Protein AF-A0A7V1PVA1-F1 (afdb_monomer)

Secondary structure (DSSP, 8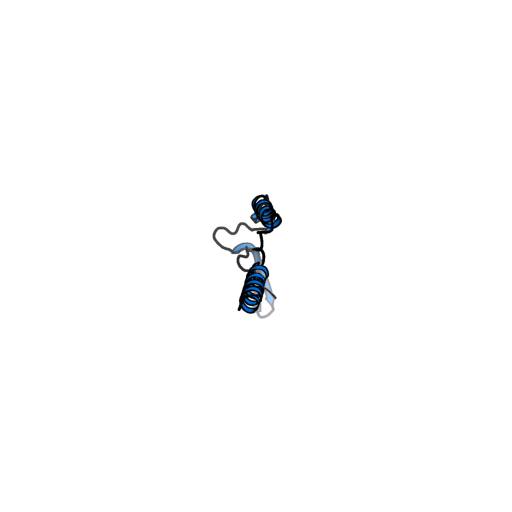-state):
-HHHHHHHHHHHHHHHHTT------PPPTTHHHHHHHHHT----HHHHTT----TTSSEEEEEEEEEEEEEE-SS-EEEEEEEEEEEEE--SS----

Solvent-accessible surface area (backbone atoms only — not comparable to full-atom values): 6364 Å² total; per-residue (Å²): 121,67,69,64,55,52,51,53,51,52,54,54,55,54,56,64,64,75,59,72,64,79,74,74,81,66,79,55,74,65,58,68,48,48,57,56,52,61,74,65,62,86,76,61,66,52,71,76,67,61,60,54,95,31,82,98,43,60,55,33,79,44,83,73,48,74,49,76,51,73,51,76,54,100,88,52,70,50,75,49,78,49,72,45,65,50,77,42,63,50,78,93,74,80,90,84,132

Nearest PDB structures (foldseek):
  6zj3-assembly1_SF  TM=5.140E-01  e=2.495E+00  Euglena gracilis
  5zeb-assembly1_e  TM=3.677E-01  e=7.204E+00  Mycolicibacterium smegmatis MC2 155

pLDDT: mean 80.61, std 13.88, range [50.69, 95.94]

Foldseek 3Di:
DVVVVVVVVVVVVVVVVVPPPDDPPDPDVVVVVVVVVVVPDDDDPCVVQVADPQDPDQKHKDWPDKDWDWDDDPPDIDIDIDTDIDMGGDDPDDDDD

Radius of gyration: 37.92 Å; Cα contacts (8 Å, |Δi|>4): 66; chains: 1; bounding box: 90×36×94 Å

Sequence (97 aa):
MFSLRILLAGLMAAIIVSCQQDSPLQPDKTAENIDAYVENLQYNSEQLLNVQPTGESSQERSVQAADTTTESGNTQSVTCIRTTYDLKQNFDDIAIL

Mean predicted aligned error: 15.69 Å

Organism: Caldithrix abyssi (NCBI:txid187145)

Structure (mmCIF, N/CA/C/O backbone):
data_AF-A0A7V1PVA1-F1
#
_entry.id   AF-A0A7V1PVA1-F1
#
loop_
_atom_site.group_PDB
_atom_site.id
_atom_site.type_symbol
_atom_site.label_atom_id
_atom_site.label_alt_id
_atom_site.label_comp_id
_atom_site.label_asym_id
_atom_site.label_entity_id
_atom_site.label_seq_id
_atom_site.pdbx_PDB_ins_code
_atom_site.Cartn_x
_atom_site.Cartn_y
_atom_site.Cartn_z
_atom_site.occupancy
_atom_site.B_iso_or_equiv
_atom_site.auth_seq_id
_atom_site.auth_comp_id
_atom_site.auth_asym_id
_atom_site.auth_atom_id
_atom_site.pdbx_PDB_model_num
ATOM 1 N N . MET A 1 1 ? -62.616 -27.325 54.926 1.00 57.50 1 MET A N 1
ATOM 2 C CA . MET A 1 1 ? -62.726 -26.311 53.847 1.00 57.50 1 MET A CA 1
ATOM 3 C C . MET A 1 1 ? -61.671 -25.198 53.934 1.00 57.50 1 MET A C 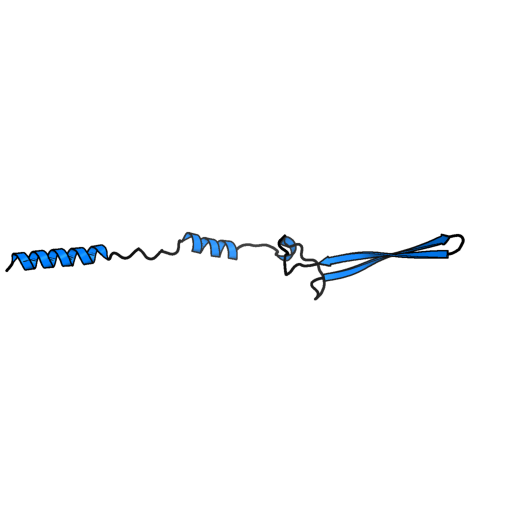1
ATOM 5 O O . MET A 1 1 ? -61.225 -24.747 52.889 1.00 57.50 1 MET A O 1
ATOM 9 N N . PHE A 1 2 ? -61.221 -24.787 55.131 1.00 56.03 2 PHE A N 1
ATOM 10 C CA . PHE A 1 2 ? -60.177 -23.755 55.300 1.00 56.03 2 PHE A CA 1
ATOM 11 C C . PHE A 1 2 ? -58.753 -24.217 54.935 1.00 56.03 2 PHE A C 1
ATOM 13 O O . PHE A 1 2 ? -58.016 -23.470 54.303 1.00 56.03 2 PHE A O 1
ATOM 20 N N . SER A 1 3 ? -58.385 -25.463 55.249 1.00 60.06 3 SER A N 1
AT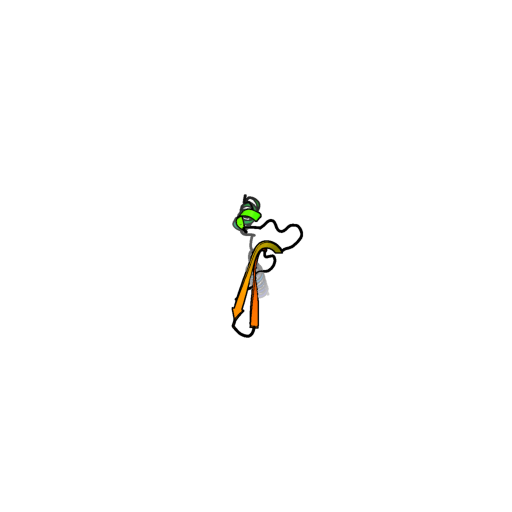OM 21 C CA . SER A 1 3 ? -57.023 -25.980 55.019 1.00 60.06 3 SER A CA 1
ATOM 22 C C . SER A 1 3 ? -56.651 -26.107 53.527 1.00 60.06 3 SER A C 1
ATOM 24 O O . SER A 1 3 ? -55.548 -25.736 53.138 1.00 60.06 3 SER A O 1
ATOM 26 N N . LEU A 1 4 ? -57.602 -26.492 52.662 1.00 66.44 4 LEU A N 1
ATOM 27 C CA . LEU A 1 4 ? -57.393 -26.555 51.205 1.00 66.44 4 LEU A CA 1
ATOM 28 C C . LEU A 1 4 ? -57.155 -25.164 50.590 1.00 66.44 4 LEU A C 1
ATOM 30 O O . LEU A 1 4 ? -56.364 -25.030 49.665 1.00 66.44 4 LEU A O 1
ATOM 34 N N . ARG A 1 5 ? -57.807 -24.121 51.126 1.00 65.75 5 ARG A N 1
ATOM 35 C CA . ARG A 1 5 ? -57.652 -22.734 50.653 1.00 65.75 5 ARG A CA 1
ATOM 36 C C . ARG A 1 5 ? -56.302 -22.132 51.046 1.00 65.75 5 ARG A C 1
ATOM 38 O O . ARG A 1 5 ? -55.740 -21.371 50.270 1.00 65.75 5 ARG A O 1
ATOM 45 N N . ILE A 1 6 ? -55.771 -22.510 52.210 1.00 73.69 6 ILE A N 1
ATOM 46 C CA . ILE A 1 6 ? -54.438 -22.091 52.671 1.00 73.69 6 ILE A CA 1
ATOM 47 C C . ILE A 1 6 ? -53.346 -22.763 51.825 1.00 73.69 6 ILE A C 1
ATOM 49 O O . ILE A 1 6 ? -52.383 -22.110 51.432 1.00 73.69 6 ILE A O 1
ATOM 53 N N . LEU A 1 7 ? -53.531 -24.039 51.475 1.00 67.88 7 LEU A N 1
ATOM 54 C CA . LEU A 1 7 ? -52.589 -24.789 50.641 1.00 67.88 7 LEU A CA 1
ATOM 55 C C . LEU A 1 7 ? -52.577 -24.277 49.189 1.00 67.88 7 LEU A C 1
ATOM 57 O O . LEU A 1 7 ? -51.509 -24.126 48.600 1.00 67.88 7 LEU A O 1
ATOM 61 N N . LEU A 1 8 ? -53.747 -23.910 48.648 1.00 68.81 8 LEU A N 1
ATOM 62 C CA . LEU A 1 8 ? -53.857 -23.277 47.329 1.00 68.81 8 LEU A CA 1
ATOM 63 C C . LEU A 1 8 ? -53.196 -21.889 47.293 1.00 68.81 8 LEU A C 1
ATOM 65 O O . LEU A 1 8 ? -52.530 -21.555 46.319 1.00 68.81 8 LEU A O 1
ATOM 69 N N . ALA A 1 9 ? -53.356 -21.095 48.357 1.00 73.44 9 ALA A N 1
ATOM 70 C CA . ALA A 1 9 ? -52.750 -19.768 48.464 1.00 73.44 9 ALA A CA 1
ATOM 71 C C . ALA A 1 9 ? -51.217 -19.836 48.598 1.00 73.44 9 ALA A C 1
ATOM 73 O O . ALA A 1 9 ? -50.515 -19.038 47.981 1.00 73.44 9 ALA A O 1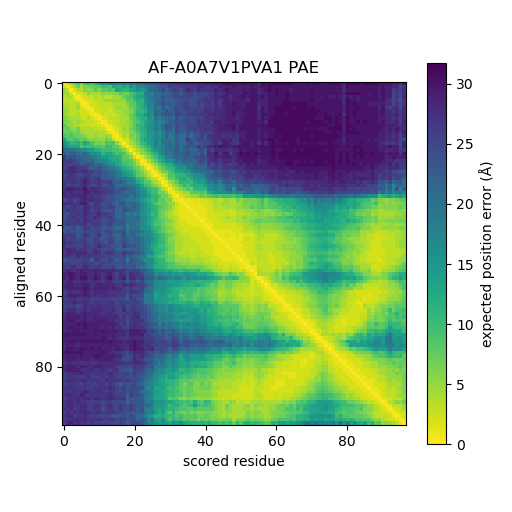
ATOM 74 N N . GLY A 1 10 ? -50.694 -20.820 49.340 1.00 74.81 10 GLY A N 1
ATOM 75 C CA . GLY A 1 10 ? -49.252 -21.064 49.452 1.00 74.81 10 GLY A CA 1
ATOM 76 C C . GLY A 1 10 ? -48.617 -21.528 48.137 1.00 74.81 10 GLY A C 1
ATOM 77 O O . GLY A 1 10 ? -47.547 -21.049 47.770 1.00 74.81 10 GLY A O 1
ATOM 78 N N . LEU A 1 11 ? -49.305 -22.399 47.387 1.00 70.62 11 LEU A N 1
ATOM 79 C CA . LEU A 1 11 ? -48.853 -22.844 46.066 1.00 70.62 11 LEU A CA 1
ATOM 80 C C . LEU A 1 11 ? -48.833 -21.686 45.059 1.00 70.62 11 LEU A C 1
ATOM 82 O O . LEU A 1 11 ? -47.884 -21.552 44.294 1.00 70.62 11 LEU A O 1
ATOM 86 N N . MET A 1 12 ? -49.849 -20.818 45.086 1.00 66.25 12 MET A N 1
ATOM 87 C CA . MET A 1 12 ? -49.915 -19.666 44.186 1.00 66.25 12 MET A CA 1
ATOM 88 C C . MET A 1 12 ? -48.808 -18.647 44.481 1.00 66.25 12 MET A C 1
ATOM 90 O O . MET A 1 12 ? -48.214 -18.127 43.545 1.00 66.25 12 MET A O 1
ATOM 94 N N . ALA A 1 13 ? -48.470 -18.427 45.758 1.00 67.31 13 ALA A N 1
ATOM 95 C CA . ALA A 1 13 ? -47.373 -17.549 46.170 1.00 67.31 13 ALA A CA 1
ATOM 96 C C . ALA A 1 13 ? -45.986 -18.062 45.728 1.00 67.31 13 ALA A C 1
ATOM 98 O O . ALA A 1 13 ? -45.119 -17.263 45.376 1.00 67.31 13 ALA A O 1
ATOM 99 N N . ALA A 1 14 ? -45.780 -19.384 45.690 1.00 63.38 14 ALA A N 1
ATOM 100 C CA . ALA A 1 14 ? -44.520 -19.986 45.247 1.00 63.38 14 ALA A CA 1
ATOM 101 C C . ALA A 1 14 ? -44.255 -19.790 43.740 1.00 63.38 14 ALA A C 1
ATOM 103 O O . ALA A 1 14 ? -43.106 -19.643 43.327 1.00 63.38 14 ALA A O 1
ATOM 104 N N . ILE A 1 15 ? -45.310 -19.727 42.920 1.00 65.38 15 ILE A N 1
ATOM 105 C CA . ILE A 1 15 ? -45.193 -19.553 41.462 1.00 65.38 15 ILE A CA 1
ATOM 106 C C . ILE A 1 15 ? -44.768 -18.115 41.104 1.00 65.38 15 ILE A C 1
ATOM 108 O O . ILE A 1 15 ? -44.026 -17.915 40.147 1.00 65.38 15 ILE A O 1
ATOM 112 N N . ILE A 1 16 ? -45.161 -17.113 41.902 1.00 64.69 16 ILE A N 1
ATOM 113 C CA . ILE A 1 16 ? -44.832 -15.692 41.657 1.00 64.69 16 ILE A CA 1
ATOM 114 C C . ILE A 1 16 ? -43.361 -15.371 41.970 1.00 64.69 16 ILE A C 1
ATOM 116 O O . ILE A 1 16 ? -42.773 -14.500 41.337 1.00 64.69 16 ILE A O 1
ATOM 120 N N . VAL A 1 17 ? -42.745 -16.083 42.923 1.00 62.28 17 VAL A N 1
ATOM 121 C CA . VAL A 1 17 ? -41.324 -15.902 43.283 1.00 62.28 17 VAL A CA 1
ATOM 122 C C . VAL A 1 17 ? -40.394 -16.589 42.281 1.00 62.28 17 VAL A C 1
ATOM 124 O O . VAL A 1 17 ? -39.293 -16.106 42.039 1.00 62.28 17 VAL A O 1
ATOM 127 N N . SER A 1 18 ? -40.844 -17.673 41.645 1.00 61.31 18 SER A N 1
ATOM 128 C CA . SER A 1 18 ? -40.040 -18.397 40.651 1.00 61.31 18 SER A CA 1
ATOM 129 C C . SER A 1 18 ? -40.011 -17.725 39.269 1.00 61.31 18 SER A C 1
ATOM 131 O O . SER A 1 18 ? -39.317 -18.208 38.379 1.00 61.31 18 SER A O 1
ATOM 133 N N . CYS A 1 19 ? -40.749 -16.621 39.096 1.00 56.84 19 CYS A N 1
ATOM 134 C CA . CYS A 1 19 ? -40.790 -15.789 37.892 1.00 56.84 19 CYS A CA 1
ATOM 135 C C . CYS A 1 19 ? -40.041 -14.455 38.069 1.00 56.84 19 CYS A C 1
ATOM 137 O O . CYS A 1 19 ? -40.362 -13.478 37.392 1.00 56.84 19 CYS A O 1
ATOM 139 N N . GLN A 1 20 ? -39.031 -14.381 38.948 1.00 57.84 20 GLN A N 1
ATOM 140 C CA . GLN A 1 20 ? -38.020 -13.325 38.824 1.00 57.84 20 GLN A CA 1
ATOM 141 C C . GLN A 1 20 ? -37.146 -13.647 37.613 1.00 57.84 20 GLN A C 1
ATOM 143 O O . GLN A 1 20 ? -36.130 -14.326 37.696 1.00 57.84 20 GLN A O 1
ATOM 148 N N . GLN A 1 21 ? -37.679 -13.222 36.473 1.00 50.69 21 GLN A N 1
ATOM 149 C CA . GLN A 1 21 ? -37.098 -13.238 35.148 1.00 50.69 21 GLN A CA 1
ATOM 150 C C . GLN A 1 21 ? -35.654 -12.746 35.207 1.00 50.69 21 GLN A C 1
ATOM 152 O O . GLN A 1 21 ? -35.379 -11.736 35.860 1.00 50.69 21 GLN A O 1
ATOM 157 N N . ASP A 1 22 ? -34.772 -13.493 34.538 1.00 55.12 22 ASP A N 1
ATOM 158 C CA . ASP A 1 22 ? -33.378 -13.144 34.301 1.00 55.12 22 ASP A CA 1
ATOM 159 C C . ASP A 1 22 ? -33.247 -11.637 34.115 1.00 55.12 22 ASP A C 1
ATOM 161 O O . ASP A 1 22 ? -33.909 -11.045 33.254 1.00 55.12 22 ASP A O 1
ATOM 165 N N . SER A 1 23 ? -32.431 -11.021 34.975 1.00 58.41 23 SER A N 1
ATOM 166 C CA . SER A 1 23 ? -32.067 -9.617 34.857 1.00 58.41 23 SER A CA 1
ATOM 167 C C . SER A 1 23 ? -31.789 -9.324 33.383 1.00 58.41 23 SER A C 1
ATOM 169 O O . SER A 1 23 ? -30.985 -10.053 32.790 1.00 58.41 23 SER A O 1
ATOM 171 N N . PRO A 1 24 ? -32.419 -8.305 32.765 1.00 60.59 24 PRO A N 1
ATOM 172 C CA . PRO A 1 24 ? -32.000 -7.894 31.437 1.00 60.59 24 PRO A CA 1
ATOM 173 C C . PRO A 1 24 ? -30.494 -7.671 31.521 1.00 60.59 24 PRO A C 1
ATOM 175 O O . PRO A 1 24 ? -30.041 -7.006 32.458 1.00 60.59 24 PRO A O 1
ATOM 178 N N . LEU A 1 25 ? -29.734 -8.298 30.615 1.00 57.97 25 LEU A N 1
ATOM 179 C CA . LEU A 1 25 ? -28.310 -8.029 30.445 1.00 57.97 25 LEU A CA 1
ATOM 180 C C . LEU A 1 25 ? -28.184 -6.511 30.356 1.00 57.97 25 LEU A C 1
ATOM 182 O O . LEU A 1 25 ? -28.536 -5.912 29.340 1.00 57.97 25 LEU A O 1
ATOM 186 N N . GLN A 1 26 ? -27.805 -5.876 31.466 1.00 58.62 26 GLN A N 1
ATOM 187 C CA . GLN A 1 26 ? -27.533 -4.454 31.458 1.00 58.62 26 GLN A CA 1
ATOM 188 C C . GLN A 1 26 ? -26.377 -4.298 30.477 1.00 58.62 26 GLN A C 1
ATOM 190 O O . GLN A 1 26 ? -25.411 -5.059 30.601 1.00 58.62 26 GLN A O 1
ATOM 195 N N . PRO A 1 27 ? -26.477 -3.394 29.487 1.00 58.28 27 P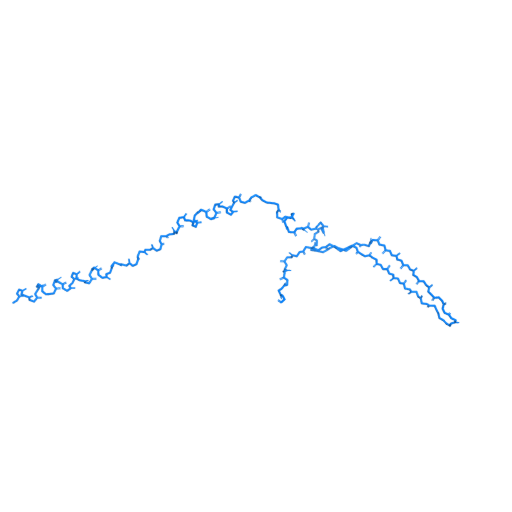RO A N 1
ATOM 196 C CA . PRO A 1 27 ? -25.346 -3.118 28.624 1.00 58.28 27 PRO A CA 1
ATOM 197 C C . PRO A 1 27 ? -24.163 -2.813 29.536 1.00 58.28 27 PRO A C 1
ATOM 199 O O . PRO A 1 27 ? -24.257 -1.980 30.443 1.00 58.28 27 PRO A O 1
ATOM 202 N N . ASP A 1 28 ? -23.101 -3.595 29.375 1.00 59.28 28 ASP A N 1
ATOM 203 C CA . ASP A 1 28 ? -21.897 -3.436 30.165 1.00 59.28 28 ASP A CA 1
ATOM 204 C C . ASP A 1 28 ? -21.410 -1.999 29.952 1.00 59.28 28 ASP A C 1
ATOM 206 O O . ASP A 1 28 ? -21.150 -1.586 28.822 1.00 59.28 28 ASP A O 1
ATOM 210 N N . LYS A 1 29 ? -21.320 -1.210 31.027 1.00 57.28 29 LYS A N 1
ATOM 211 C CA . LYS A 1 29 ? -20.870 0.190 30.956 1.00 57.28 29 LYS A CA 1
ATOM 212 C C . LYS A 1 29 ? -19.443 0.322 30.414 1.00 57.28 29 LYS A C 1
ATOM 214 O O . LYS A 1 29 ? -19.005 1.426 30.108 1.00 57.28 29 LYS A O 1
ATOM 219 N N . THR A 1 30 ? -18.702 -0.783 30.306 1.00 59.91 30 THR A N 1
ATOM 220 C CA . THR A 1 30 ? -17.417 -0.822 29.604 1.00 59.91 30 THR A CA 1
ATOM 221 C C . THR A 1 30 ? -17.565 -0.774 28.080 1.00 59.91 30 THR A C 1
ATOM 223 O O . THR A 1 30 ? -16.710 -0.178 27.434 1.00 59.91 30 THR A O 1
ATOM 226 N N . ALA A 1 31 ? -18.651 -1.296 27.498 1.00 57.41 31 ALA A N 1
ATOM 227 C CA . ALA A 1 31 ? -18.916 -1.209 26.058 1.00 57.41 31 ALA A CA 1
ATOM 228 C C . ALA A 1 31 ? -19.163 0.242 25.615 1.00 57.41 31 ALA A C 1
ATOM 230 O O . ALA A 1 31 ? -18.590 0.690 24.629 1.00 57.41 31 ALA A O 1
ATOM 231 N N . GLU A 1 32 ? -19.894 1.011 26.429 1.00 61.34 32 GLU A N 1
ATOM 232 C CA . GLU A 1 32 ? -20.113 2.454 26.227 1.00 61.34 32 GLU A CA 1
ATOM 233 C C . GLU A 1 32 ? -18.786 3.252 26.244 1.00 61.34 32 GLU A C 1
ATOM 235 O O . GLU A 1 32 ? -18.681 4.326 25.659 1.00 61.34 32 GLU A O 1
ATOM 240 N N . ASN A 1 33 ? -17.738 2.710 26.879 1.00 73.56 33 ASN A N 1
ATOM 241 C CA . ASN A 1 33 ? -16.398 3.299 26.911 1.00 73.56 33 ASN A CA 1
ATOM 242 C C . ASN A 1 33 ? -15.543 2.897 25.692 1.00 73.56 33 ASN A C 1
ATOM 244 O O . ASN A 1 33 ? -14.719 3.684 25.232 1.00 73.56 33 ASN A O 1
ATOM 248 N N . ILE A 1 34 ? -15.743 1.690 25.151 1.00 83.25 34 ILE A N 1
ATOM 249 C CA . ILE A 1 34 ? -14.999 1.189 23.986 1.00 83.25 34 ILE A CA 1
ATOM 250 C C . ILE A 1 34 ? -15.366 1.973 22.729 1.00 83.25 34 ILE A C 1
ATOM 252 O O . ILE A 1 34 ? -14.463 2.369 21.995 1.00 83.25 34 ILE A O 1
ATOM 256 N N . ASP A 1 35 ? -16.652 2.243 22.507 1.00 85.56 35 ASP A N 1
ATOM 257 C CA . ASP A 1 35 ? -17.096 3.011 21.339 1.00 85.56 35 ASP A CA 1
ATOM 258 C C . ASP A 1 35 ? -16.467 4.409 21.350 1.00 85.56 35 ASP A C 1
ATOM 260 O O . ASP A 1 35 ? -15.805 4.811 20.393 1.00 85.56 35 ASP A O 1
ATOM 264 N N . ALA A 1 36 ? -16.540 5.094 22.497 1.00 85.38 36 ALA A N 1
ATOM 265 C CA . ALA A 1 36 ? -15.890 6.384 22.689 1.00 85.38 36 ALA A CA 1
ATOM 266 C C . ALA A 1 36 ? -14.367 6.301 22.492 1.00 85.38 36 ALA A C 1
ATOM 268 O O . ALA A 1 36 ? -13.767 7.196 21.902 1.00 85.38 36 ALA A O 1
ATOM 269 N N . TYR A 1 37 ? -13.713 5.240 22.962 1.00 87.75 37 TYR A N 1
ATOM 270 C CA . TYR A 1 37 ? -12.280 5.052 22.752 1.00 87.75 37 TYR A CA 1
ATOM 271 C C . TYR A 1 37 ? -11.925 4.907 21.262 1.00 87.75 37 TYR A C 1
ATOM 273 O O . TYR A 1 37 ? -10.993 5.564 20.799 1.00 87.75 37 TYR A O 1
ATOM 281 N N . VAL A 1 38 ? -12.675 4.095 20.509 1.00 89.88 38 VAL A N 1
ATOM 282 C CA . VAL A 1 38 ? -12.453 3.862 19.071 1.00 89.88 38 VAL A CA 1
ATOM 283 C C . VAL A 1 38 ? -12.727 5.125 18.253 1.00 89.88 38 VAL A C 1
ATOM 285 O O . VAL A 1 38 ? -11.921 5.475 17.391 1.00 89.88 38 VAL A O 1
ATOM 288 N N . GLU A 1 39 ? -13.811 5.844 18.549 1.00 89.38 39 GLU A N 1
ATOM 289 C CA . GLU A 1 39 ? -14.165 7.103 17.878 1.00 89.38 39 GLU A CA 1
ATOM 290 C C . GLU A 1 39 ? -13.114 8.204 18.078 1.00 89.38 39 GLU A C 1
ATOM 292 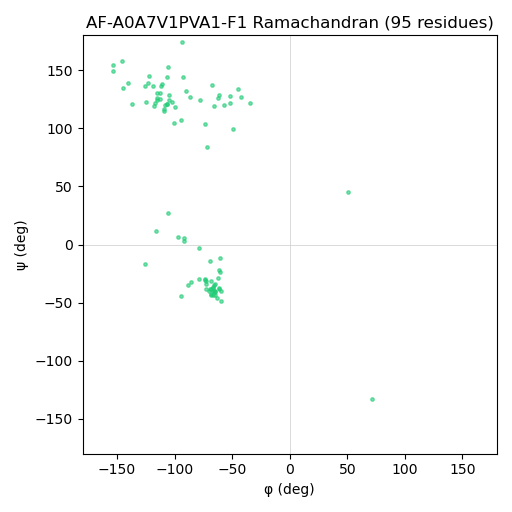O O . GLU A 1 39 ? -12.938 9.064 17.217 1.00 89.38 39 GLU A O 1
ATOM 297 N N . ASN A 1 40 ? -12.390 8.173 19.200 1.00 91.88 40 ASN A N 1
ATOM 298 C CA . ASN A 1 40 ? -11.362 9.160 19.526 1.00 91.88 40 ASN A CA 1
ATOM 299 C C . ASN A 1 40 ? -9.948 8.768 19.056 1.00 91.88 40 ASN A C 1
ATOM 301 O O . ASN A 1 40 ? -8.986 9.481 19.359 1.00 91.88 40 ASN A O 1
ATOM 305 N N . LEU A 1 41 ? -9.785 7.668 18.312 1.00 93.19 41 LEU A N 1
ATOM 306 C CA . LEU A 1 41 ? -8.491 7.300 17.736 1.00 93.19 41 LEU A CA 1
ATOM 307 C C . LEU A 1 41 ? -8.052 8.335 16.691 1.00 93.19 41 LEU A C 1
ATOM 309 O O . LEU A 1 41 ? -8.690 8.521 15.659 1.00 93.19 41 LEU A O 1
ATOM 313 N N . GLN A 1 42 ? -6.908 8.976 16.935 1.00 95.50 42 GLN A N 1
ATOM 314 C CA . GLN A 1 42 ? -6.296 9.914 15.996 1.00 95.50 42 GLN A CA 1
ATOM 315 C C . GLN A 1 42 ? -5.161 9.228 15.241 1.00 95.50 42 GLN A C 1
ATOM 317 O O . GLN A 1 42 ? -4.075 9.018 15.780 1.00 95.50 42 GLN A O 1
ATOM 322 N N . TYR A 1 43 ? -5.412 8.878 13.983 1.00 94.56 43 TYR A N 1
ATOM 323 C CA . TYR A 1 43 ? -4.414 8.292 13.096 1.00 94.56 43 TYR A CA 1
ATOM 324 C C . TYR A 1 43 ? -4.631 8.751 11.657 1.00 94.56 43 TYR A C 1
ATOM 326 O O . TYR A 1 43 ? -5.723 9.156 11.264 1.00 94.56 43 TYR A O 1
ATOM 334 N N . ASN A 1 44 ? -3.566 8.678 10.864 1.00 95.75 44 ASN A N 1
ATOM 335 C CA . ASN A 1 44 ? -3.647 8.838 9.423 1.00 95.75 44 ASN A CA 1
ATOM 336 C C . ASN A 1 44 ? -3.762 7.439 8.803 1.00 95.75 44 ASN A C 1
ATOM 338 O O . ASN A 1 44 ? -2.794 6.678 8.813 1.00 95.75 44 ASN A O 1
ATOM 342 N N . SER A 1 45 ? -4.950 7.091 8.310 1.00 92.94 45 SER A N 1
ATOM 343 C CA . SER A 1 45 ? -5.224 5.781 7.709 1.00 92.94 45 SER A CA 1
ATOM 344 C C . SER A 1 45 ? -4.368 5.517 6.471 1.00 92.94 45 SER A C 1
ATOM 346 O O . SER A 1 45 ? -3.875 4.406 6.304 1.00 92.94 45 SER A O 1
ATOM 348 N N . GLU A 1 46 ? -4.128 6.533 5.641 1.00 92.38 46 GLU A N 1
ATOM 349 C CA . GLU A 1 46 ? -3.323 6.410 4.423 1.00 92.38 46 GLU A CA 1
ATOM 350 C C . GLU A 1 46 ? -1.865 6.073 4.738 1.00 92.38 46 GLU A C 1
ATOM 352 O O . GLU A 1 46 ? -1.283 5.184 4.122 1.00 92.38 46 GLU A O 1
ATOM 357 N N . GLN A 1 47 ? -1.280 6.731 5.739 1.00 93.44 47 GLN A N 1
ATOM 358 C CA . GLN A 1 47 ? 0.077 6.433 6.198 1.00 93.44 47 GLN A CA 1
ATOM 359 C C . GLN A 1 47 ? 0.150 5.065 6.872 1.00 93.44 47 GLN A C 1
ATOM 361 O O . GLN A 1 47 ? 1.090 4.313 6.625 1.00 93.44 47 GLN A O 1
ATOM 366 N N . LEU A 1 48 ? -0.844 4.734 7.702 1.00 93.94 48 LEU A N 1
ATOM 367 C CA . LEU A 1 48 ? -0.899 3.457 8.409 1.00 93.94 48 LEU A CA 1
ATOM 368 C C . LEU A 1 48 ? -0.972 2.273 7.436 1.00 93.94 48 LEU A C 1
ATOM 370 O O . LEU A 1 48 ? -0.357 1.238 7.682 1.00 93.94 48 LEU A O 1
ATOM 374 N N . LEU A 1 49 ? -1.701 2.440 6.332 1.00 92.19 49 LEU A N 1
ATOM 375 C CA . LEU A 1 49 ? -1.892 1.421 5.301 1.00 92.19 49 LEU A CA 1
ATOM 376 C C . LEU A 1 49 ? -0.947 1.583 4.099 1.00 92.19 49 LEU A C 1
ATOM 378 O O . LEU A 1 49 ? -1.070 0.842 3.129 1.00 92.19 49 LEU A O 1
ATOM 382 N N . ASN A 1 50 ? 0.009 2.516 4.162 1.00 90.94 50 ASN A N 1
ATOM 383 C CA . ASN A 1 50 ? 0.969 2.806 3.094 1.00 90.94 50 ASN A CA 1
ATOM 384 C C . ASN A 1 50 ? 0.310 3.015 1.710 1.00 90.94 50 ASN A C 1
ATOM 386 O O . ASN A 1 50 ? 0.779 2.489 0.695 1.00 90.94 50 ASN A O 1
ATOM 390 N N . VAL A 1 51 ? -0.780 3.785 1.672 1.00 92.19 51 VAL A N 1
ATOM 391 C CA . VAL A 1 51 ? -1.505 4.115 0.439 1.00 92.19 51 VAL A CA 1
ATOM 392 C C . VAL A 1 51 ? -0.585 4.891 -0.507 1.00 92.19 51 VAL A C 1
ATOM 394 O O . VAL A 1 51 ? 0.015 5.903 -0.146 1.00 92.19 51 VAL A O 1
ATOM 397 N N . GLN A 1 52 ? -0.456 4.395 -1.733 1.00 93.12 52 GLN A N 1
ATOM 398 C CA . GLN A 1 52 ? 0.359 4.970 -2.792 1.00 93.12 52 GLN A CA 1
ATOM 399 C C . GLN A 1 52 ? -0.466 5.928 -3.665 1.00 93.12 52 GLN A C 1
ATOM 401 O O . GLN A 1 52 ? -1.626 5.646 -3.964 1.00 93.12 52 GLN A O 1
ATOM 406 N N . PRO A 1 53 ? 0.116 7.031 -4.165 1.00 89.00 53 PRO A N 1
ATOM 407 C CA . PRO A 1 53 ? -0.558 7.898 -5.123 1.00 89.00 53 PRO A CA 1
ATOM 408 C C . PRO A 1 53 ? -0.605 7.210 -6.494 1.00 89.00 53 PRO A C 1
ATOM 410 O O . PRO A 1 53 ? 0.412 7.158 -7.187 1.00 89.00 53 PRO A O 1
ATOM 413 N N . THR A 1 54 ? -1.776 6.686 -6.860 1.00 88.94 54 THR A N 1
ATOM 414 C CA . THR A 1 54 ? -2.046 5.953 -8.116 1.00 88.94 54 THR A CA 1
ATOM 415 C C . THR A 1 54 ? -3.060 6.664 -9.030 1.00 88.94 54 THR A C 1
ATOM 417 O O . THR A 1 54 ? -3.540 6.090 -10.008 1.00 88.94 54 THR A O 1
ATOM 420 N N . GLY A 1 55 ? -3.397 7.925 -8.732 1.00 82.81 55 GLY A N 1
ATOM 421 C CA . GLY A 1 55 ? -4.445 8.673 -9.435 1.00 82.81 55 GLY A CA 1
ATOM 422 C C . GLY A 1 55 ? -5.845 8.150 -9.092 1.00 82.81 55 GLY A C 1
ATOM 423 O O . GLY A 1 55 ? -6.149 7.949 -7.922 1.00 82.81 55 GLY A O 1
ATOM 424 N N . GLU A 1 56 ? -6.687 7.929 -10.108 1.00 79.19 56 GLU A N 1
ATOM 425 C CA . GLU A 1 56 ? -8.055 7.385 -9.957 1.00 79.19 56 GLU A CA 1
ATOM 426 C C . GLU A 1 56 ? -8.124 5.848 -10.076 1.00 79.19 56 GLU A C 1
ATOM 428 O O . GLU A 1 56 ? -9.203 5.260 -10.055 1.00 79.19 56 GLU A O 1
ATOM 433 N N . SER A 1 57 ? -6.979 5.180 -10.230 1.00 85.19 57 SER A N 1
ATOM 434 C CA . SER A 1 57 ? -6.878 3.722 -10.357 1.00 85.19 57 SER A CA 1
ATOM 435 C C . SER A 1 57 ? -6.343 3.109 -9.064 1.00 85.19 57 SER A C 1
ATOM 437 O O . SER A 1 57 ? -5.551 3.737 -8.367 1.00 85.19 57 SER A O 1
ATOM 439 N N . SER A 1 58 ? -6.688 1.855 -8.764 1.00 85.19 58 SER A N 1
ATOM 440 C CA . SER A 1 58 ? -6.074 1.102 -7.655 1.00 85.19 58 SER A CA 1
ATOM 441 C C . SER A 1 58 ? -4.610 0.734 -7.923 1.00 85.19 58 SER A C 1
ATOM 443 O O . SER A 1 58 ? -3.880 0.341 -7.013 1.00 85.19 58 SER A O 1
ATOM 445 N N . GLN A 1 59 ? -4.165 0.858 -9.175 1.00 90.12 59 GLN A N 1
ATOM 446 C CA . GLN A 1 59 ? -2.825 0.496 -9.622 1.00 90.12 59 GLN A CA 1
ATOM 447 C C . GLN A 1 59 ? -2.283 1.509 -10.632 1.00 90.12 59 GLN A C 1
ATOM 449 O O . GLN A 1 59 ? -2.993 1.927 -11.550 1.00 90.12 59 GLN A O 1
ATOM 454 N N . GLU A 1 60 ? -1.002 1.842 -10.503 1.00 92.25 60 GLU A N 1
ATOM 455 C CA . GLU A 1 60 ? -0.249 2.658 -11.455 1.00 92.25 60 GLU A CA 1
ATOM 456 C C . GLU A 1 60 ? 1.020 1.910 -11.883 1.00 92.25 60 GLU A C 1
ATOM 458 O O . GLU A 1 60 ? 1.733 1.331 -11.059 1.00 92.25 60 GLU A O 1
ATOM 463 N N . ARG A 1 61 ? 1.312 1.946 -13.187 1.00 91.75 61 ARG A N 1
ATOM 464 C CA . ARG A 1 61 ? 2.547 1.427 -13.778 1.00 91.75 61 ARG A CA 1
ATOM 465 C C . ARG A 1 61 ? 3.217 2.525 -14.586 1.00 91.75 61 ARG A C 1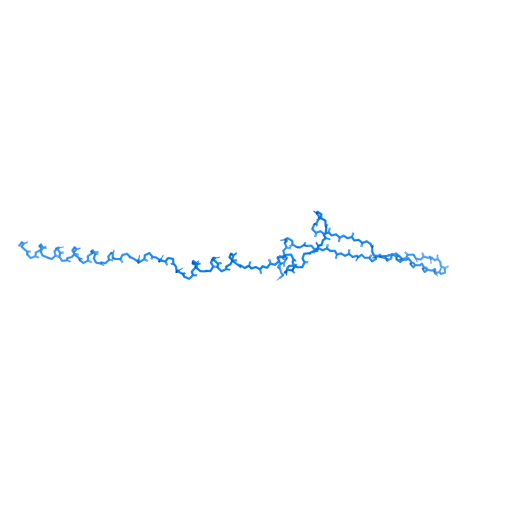
ATOM 467 O O . ARG A 1 61 ? 2.635 3.005 -15.557 1.00 91.75 61 ARG A O 1
ATOM 474 N N . SER A 1 62 ? 4.461 2.845 -14.256 1.00 92.06 62 SER A N 1
ATOM 475 C CA . SER A 1 62 ? 5.272 3.799 -15.014 1.00 92.06 62 SER A CA 1
ATOM 476 C C . SER A 1 62 ? 6.571 3.151 -15.491 1.00 92.06 62 SER A C 1
ATOM 478 O O . SER A 1 62 ? 7.117 2.256 -14.848 1.00 92.06 62 SER A O 1
ATOM 480 N N . VAL A 1 63 ? 7.041 3.541 -16.679 1.00 93.75 63 VAL A N 1
ATOM 481 C CA . VAL A 1 63 ? 8.332 3.078 -17.210 1.00 93.75 63 VAL A CA 1
ATOM 482 C C . VAL A 1 63 ? 9.435 3.864 -16.521 1.00 93.75 63 VAL A C 1
ATOM 484 O O . VAL A 1 63 ? 9.449 5.090 -16.597 1.00 93.75 63 VAL A O 1
ATOM 487 N N . GLN A 1 64 ? 10.376 3.157 -15.908 1.00 93.12 64 GLN A N 1
ATOM 488 C CA . GLN A 1 64 ? 11.550 3.769 -15.296 1.00 93.12 64 GLN A CA 1
ATOM 489 C C . GLN A 1 64 ? 12.741 3.768 -16.259 1.00 93.12 64 GLN A C 1
ATOM 491 O O . GLN A 1 64 ? 13.429 4.773 -16.412 1.00 93.12 64 GLN A O 1
ATOM 496 N N . ALA A 1 65 ? 12.970 2.641 -16.935 1.00 91.38 65 ALA A N 1
ATOM 497 C CA . ALA A 1 65 ? 14.062 2.481 -17.887 1.00 91.38 65 ALA A CA 1
ATOM 498 C C . ALA A 1 65 ? 13.716 1.429 -18.941 1.00 91.38 65 ALA A C 1
ATOM 500 O O . ALA A 1 65 ? 12.921 0.519 -18.695 1.00 91.38 65 ALA A O 1
ATOM 501 N N . ALA A 1 66 ? 14.336 1.537 -20.111 1.00 92.00 66 ALA A N 1
ATOM 502 C CA . ALA A 1 66 ? 14.266 0.525 -21.150 1.00 92.00 66 ALA A CA 1
ATOM 503 C C . ALA A 1 66 ? 15.658 0.318 -21.744 1.00 92.00 66 ALA A C 1
ATOM 505 O O . ALA A 1 66 ? 16.243 1.247 -22.295 1.00 92.00 66 ALA A O 1
ATOM 506 N N . ASP A 1 67 ? 16.148 -0.912 -21.656 1.00 93.88 67 ASP A N 1
ATOM 507 C CA . ASP A 1 67 ? 17.432 -1.330 -22.192 1.00 93.88 67 ASP A CA 1
ATOM 508 C C . ASP A 1 67 ? 17.203 -2.288 -23.352 1.00 93.88 67 ASP A C 1
ATOM 510 O O . ASP A 1 67 ? 16.370 -3.195 -23.290 1.00 93.88 67 ASP A O 1
ATOM 514 N N . THR A 1 68 ? 17.957 -2.090 -24.426 1.00 94.88 68 THR A N 1
ATOM 515 C CA . THR A 1 68 ? 17.950 -2.994 -25.573 1.00 94.88 68 THR A CA 1
ATOM 516 C C . THR A 1 68 ? 19.331 -3.597 -25.719 1.00 94.88 68 THR A C 1
ATOM 518 O O . THR A 1 68 ? 20.311 -2.877 -25.900 1.00 94.88 68 THR A O 1
ATOM 521 N N . THR A 1 69 ? 19.414 -4.921 -25.674 1.00 93.38 69 THR A N 1
ATOM 522 C CA . THR A 1 69 ? 20.639 -5.656 -25.981 1.00 93.38 69 THR A CA 1
ATOM 523 C C . THR A 1 69 ? 20.422 -6.437 -27.264 1.00 93.38 69 THR A C 1
ATOM 525 O O . THR A 1 69 ? 19.404 -7.098 -27.443 1.00 93.38 69 THR A O 1
ATOM 528 N N . THR A 1 70 ? 21.358 -6.322 -28.202 1.00 91.25 70 THR A N 1
ATOM 529 C CA . THR A 1 70 ? 21.348 -7.132 -29.422 1.00 91.25 70 THR A CA 1
ATOM 530 C C . THR A 1 70 ? 22.606 -7.972 -29.447 1.00 91.25 70 THR A C 1
ATOM 532 O O . THR A 1 70 ? 23.710 -7.435 -29.478 1.00 91.25 70 THR A O 1
ATOM 535 N N . GLU A 1 71 ? 22.435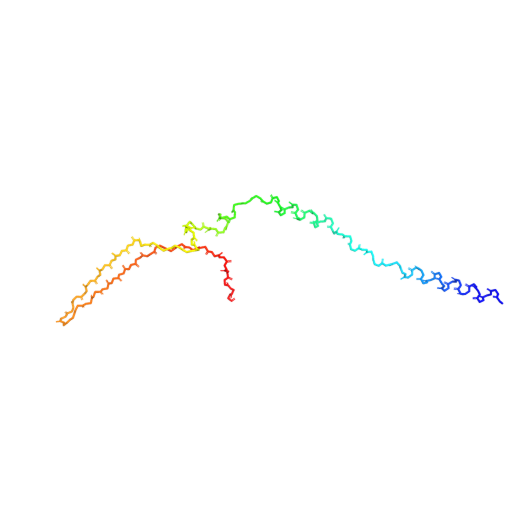 -9.286 -29.451 1.00 89.25 71 GLU A N 1
ATOM 536 C CA . GLU A 1 71 ? 23.519 -10.239 -29.634 1.00 89.25 71 GLU A CA 1
ATOM 537 C C . GLU A 1 71 ? 23.470 -10.760 -31.070 1.00 89.25 71 GLU A C 1
ATOM 539 O O . GLU A 1 71 ? 22.450 -11.282 -31.517 1.00 89.25 71 GLU A O 1
ATOM 544 N N . SER A 1 72 ? 24.559 -10.591 -31.821 1.00 85.75 72 SER A N 1
ATOM 545 C CA . SER A 1 72 ? 24.686 -11.158 -33.168 1.00 85.75 72 SER A CA 1
ATOM 546 C C . SER A 1 72 ? 25.516 -12.432 -33.127 1.00 85.75 72 SER A C 1
ATOM 548 O O . SER A 1 72 ? 26.687 -12.400 -32.758 1.00 85.75 72 SER A O 1
ATOM 550 N N . GLY A 1 73 ? 24.907 -13.547 -33.522 1.00 80.44 73 GLY A N 1
ATOM 551 C CA . GLY A 1 73 ? 25.589 -14.801 -33.818 1.00 80.44 73 GLY A CA 1
ATOM 552 C C . GLY A 1 73 ? 25.918 -14.935 -35.309 1.00 80.44 73 GLY A C 1
ATOM 553 O O . GLY A 1 73 ? 25.493 -14.133 -36.136 1.00 80.44 73 GLY A O 1
ATOM 554 N N . ASN A 1 74 ? 26.645 -15.996 -35.669 1.00 76.19 74 ASN A N 1
ATOM 555 C CA . ASN A 1 74 ? 27.129 -16.230 -37.040 1.00 76.19 74 ASN A CA 1
ATOM 556 C C . ASN A 1 74 ? 26.020 -16.383 -38.101 1.00 76.19 74 ASN A C 1
ATOM 558 O O . ASN A 1 74 ? 26.290 -16.205 -39.285 1.00 76.19 74 ASN A O 1
ATOM 562 N N . THR A 1 75 ? 24.795 -16.741 -37.705 1.00 84.38 75 THR A N 1
ATOM 563 C CA . THR A 1 75 ? 23.662 -16.963 -38.624 1.00 84.38 75 THR A CA 1
ATOM 564 C C . THR A 1 75 ? 22.417 -16.150 -38.283 1.00 84.38 75 THR A C 1
ATOM 566 O O . THR A 1 75 ? 21.535 -16.043 -39.131 1.00 84.38 75 THR A O 1
ATOM 569 N N . GLN A 1 76 ? 22.313 -15.598 -37.068 1.00 81.06 76 GLN A N 1
ATOM 570 C CA . GLN A 1 76 ? 21.129 -14.882 -36.582 1.00 81.06 76 GLN A CA 1
ATOM 571 C C . GLN A 1 76 ? 21.516 -13.856 -35.516 1.00 81.06 76 GLN A C 1
ATOM 573 O O . GLN A 1 76 ? 22.429 -14.104 -34.728 1.00 81.06 76 GLN A O 1
ATOM 578 N N . SER A 1 77 ? 20.762 -12.761 -35.438 1.00 87.88 77 SER A N 1
ATOM 579 C CA . SER A 1 77 ? 20.849 -11.789 -34.346 1.00 87.88 77 SER A CA 1
ATOM 580 C C . SER A 1 77 ? 19.589 -11.849 -33.485 1.00 87.88 77 SER A C 1
ATOM 582 O O . SER A 1 77 ? 18.482 -11.946 -34.013 1.00 87.88 77 SER A O 1
ATOM 584 N N . VAL A 1 78 ? 19.757 -11.788 -32.165 1.00 93.00 78 VAL A N 1
ATOM 585 C CA . VAL A 1 78 ? 18.671 -11.748 -31.179 1.00 93.00 78 VAL A CA 1
ATOM 586 C C . VAL A 1 78 ? 18.688 -10.390 -30.497 1.00 93.00 78 VAL A C 1
ATOM 588 O O . VAL A 1 78 ? 19.702 -9.990 -29.929 1.00 93.00 78 VAL A O 1
ATOM 591 N N . THR A 1 79 ? 17.554 -9.694 -30.534 1.00 93.12 79 THR A N 1
ATOM 592 C CA . THR A 1 79 ? 17.352 -8.438 -29.808 1.00 93.12 79 THR A CA 1
ATOM 593 C C . THR A 1 79 ? 16.433 -8.680 -28.617 1.00 93.12 79 THR A C 1
ATOM 595 O O . THR A 1 79 ? 15.286 -9.093 -28.780 1.00 93.12 79 THR A O 1
ATOM 598 N N . CYS A 1 80 ? 16.933 -8.393 -27.421 1.00 93.75 80 CYS A N 1
ATOM 599 C CA . CYS A 1 80 ? 16.200 -8.435 -26.166 1.00 93.75 80 CYS A CA 1
ATOM 600 C C . CYS A 1 80 ? 15.896 -7.005 -25.717 1.00 93.75 80 CYS A C 1
ATOM 602 O O . CYS A 1 80 ? 16.798 -6.174 -25.622 1.00 93.75 80 CYS A O 1
ATOM 604 N N . ILE A 1 81 ? 14.630 -6.729 -25.405 1.00 94.69 81 ILE A N 1
ATOM 605 C CA . ILE A 1 81 ? 14.201 -5.458 -24.816 1.00 94.69 81 ILE A CA 1
ATOM 606 C C . ILE A 1 81 ? 13.806 -5.741 -23.371 1.00 94.69 81 ILE A C 1
ATOM 608 O O . ILE A 1 81 ? 12.876 -6.506 -23.111 1.00 94.69 81 ILE A O 1
ATOM 612 N N . ARG A 1 82 ? 14.526 -5.138 -22.427 1.00 94.62 82 ARG A N 1
ATOM 613 C CA . ARG A 1 82 ? 14.219 -5.193 -21.001 1.00 94.62 82 ARG A CA 1
ATOM 614 C C . ARG A 1 82 ? 13.657 -3.847 -20.584 1.00 94.62 82 ARG A C 1
ATOM 616 O O . ARG A 1 82 ? 14.327 -2.831 -20.711 1.00 94.62 82 ARG A O 1
ATOM 623 N N . THR A 1 83 ? 12.441 -3.838 -20.059 1.00 95.75 83 THR A N 1
ATOM 624 C CA . THR A 1 83 ? 11.820 -2.616 -19.541 1.00 95.75 83 THR A CA 1
ATOM 625 C C . THR A 1 83 ? 11.601 -2.751 -18.044 1.00 95.75 83 THR A C 1
ATOM 627 O O . THR A 1 83 ? 10.970 -3.703 -17.584 1.00 95.75 8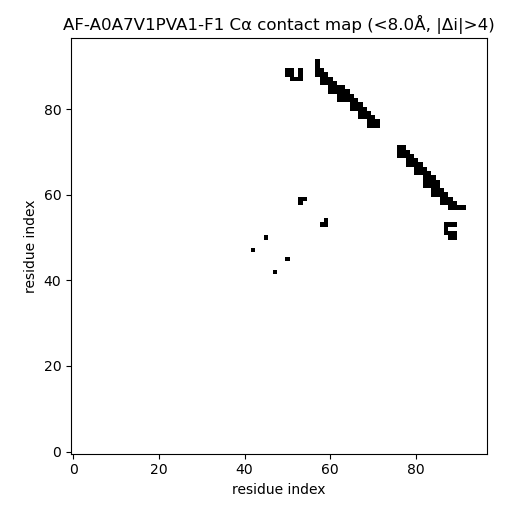3 THR A O 1
ATOM 630 N N . THR A 1 84 ? 12.140 -1.799 -17.294 1.00 95.94 84 THR A N 1
ATOM 631 C CA . THR A 1 84 ? 11.951 -1.663 -15.852 1.00 95.94 84 THR A CA 1
ATOM 632 C C . THR A 1 84 ? 10.741 -0.776 -15.604 1.00 95.94 84 THR A C 1
ATOM 634 O O . THR A 1 84 ? 10.614 0.293 -16.209 1.00 95.94 84 THR A O 1
ATOM 637 N N . TYR A 1 85 ? 9.855 -1.222 -14.718 1.00 94.12 85 TYR A N 1
ATOM 638 C CA . TYR A 1 85 ? 8.644 -0.500 -14.354 1.00 94.12 85 TYR A CA 1
ATOM 639 C C . TYR A 1 85 ? 8.603 -0.250 -12.856 1.00 94.12 85 TYR A C 1
ATOM 641 O O . TYR A 1 85 ? 8.878 -1.167 -12.083 1.00 94.12 85 TYR A O 1
ATOM 649 N N . ASP A 1 86 ? 8.176 0.949 -12.478 1.00 93.00 86 ASP A N 1
ATOM 650 C CA . ASP A 1 86 ? 7.727 1.228 -11.122 1.00 93.00 86 ASP A CA 1
ATOM 651 C C . ASP A 1 86 ? 6.237 0.882 -11.036 1.00 93.00 86 ASP A C 1
ATOM 653 O O . ASP A 1 86 ? 5.427 1.305 -11.870 1.00 93.00 86 ASP A O 1
ATOM 657 N N . LEU A 1 87 ? 5.892 0.056 -10.049 1.00 93.12 87 LEU A N 1
ATOM 658 C CA . LEU A 1 87 ? 4.531 -0.394 -9.789 1.00 93.12 87 LEU A CA 1
ATOM 659 C C . LEU A 1 87 ? 4.087 0.145 -8.437 1.00 93.12 87 LEU A C 1
ATOM 661 O O . LEU A 1 87 ? 4.742 -0.086 -7.422 1.00 93.12 87 LEU A O 1
ATOM 665 N N . LYS A 1 88 ? 2.952 0.833 -8.431 1.00 93.56 88 LYS A N 1
ATOM 666 C CA . LYS A 1 88 ? 2.268 1.264 -7.216 1.00 93.56 88 LYS A CA 1
ATOM 667 C C . LYS A 1 88 ? 0.896 0.618 -7.182 1.00 93.56 88 LYS A C 1
ATOM 669 O O . LYS A 1 88 ? 0.203 0.594 -8.199 1.00 93.56 88 LYS A O 1
ATOM 674 N N . GLN A 1 89 ? 0.508 0.111 -6.022 1.00 91.44 89 GLN A N 1
ATOM 675 C CA . GLN A 1 89 ? -0.757 -0.582 -5.840 1.00 91.44 89 GLN A CA 1
ATOM 676 C C . GLN A 1 89 ? -1.327 -0.281 -4.461 1.00 91.44 89 GLN A C 1
ATOM 678 O O . GLN A 1 89 ? -0.611 -0.350 -3.464 1.00 91.44 89 GLN A O 1
ATOM 683 N N . ASN A 1 90 ? -2.623 0.006 -4.439 1.00 92.25 90 ASN A N 1
ATOM 684 C CA . ASN A 1 90 ? -3.453 0.029 -3.247 1.00 92.25 90 ASN A CA 1
ATOM 685 C C . ASN A 1 90 ? -4.351 -1.211 -3.262 1.00 92.25 90 ASN A C 1
ATOM 687 O O . ASN A 1 90 ? -4.772 -1.663 -4.331 1.00 92.25 90 ASN A O 1
ATOM 691 N N . PHE A 1 91 ? -4.611 -1.783 -2.088 1.00 86.69 91 PHE A N 1
ATOM 692 C CA . PHE A 1 91 ? -5.413 -2.995 -1.947 1.00 86.69 91 PHE A CA 1
ATOM 693 C C . PHE A 1 91 ? -6.757 -2.652 -1.319 1.00 86.69 91 PHE A C 1
ATOM 695 O O . PHE A 1 91 ? -6.806 -2.270 -0.153 1.00 86.69 91 PHE A O 1
ATOM 702 N N . ASP A 1 92 ? -7.827 -2.841 -2.085 1.00 81.88 92 ASP A N 1
ATOM 703 C CA . ASP A 1 92 ? -9.195 -2.809 -1.558 1.00 81.88 92 ASP A CA 1
ATOM 704 C C . ASP A 1 92 ? -9.614 -4.204 -1.063 1.00 81.88 92 ASP A C 1
ATOM 706 O O . ASP A 1 92 ? -10.280 -4.335 -0.040 1.00 81.88 92 ASP A O 1
ATOM 710 N N . ASP A 1 93 ? -9.135 -5.250 -1.748 1.00 85.25 93 ASP A N 1
ATOM 711 C CA . ASP A 1 93 ? -9.333 -6.653 -1.392 1.00 85.25 93 ASP A CA 1
ATOM 712 C C . ASP A 1 93 ? -7.995 -7.314 -1.037 1.00 85.25 93 ASP A C 1
ATOM 714 O O . ASP A 1 93 ? -7.015 -7.239 -1.786 1.00 85.25 93 ASP A O 1
ATOM 718 N N . ILE A 1 94 ? -7.963 -8.002 0.106 1.00 85.44 94 ILE A N 1
ATOM 719 C CA . ILE A 1 94 ? -6.777 -8.699 0.612 1.00 85.44 94 ILE A CA 1
ATOM 720 C C . ILE A 1 94 ? -6.996 -10.205 0.467 1.00 85.44 94 ILE A C 1
ATOM 722 O O . ILE A 1 94 ? -7.923 -10.772 1.046 1.00 85.44 94 ILE A O 1
ATOM 726 N N . ALA A 1 95 ? -6.128 -10.865 -0.302 1.00 88.81 95 ALA A N 1
ATOM 727 C CA . ALA A 1 95 ? -6.166 -12.315 -0.445 1.00 88.81 95 ALA A CA 1
ATOM 728 C C . ALA A 1 95 ? -5.789 -13.008 0.876 1.00 88.81 95 ALA A C 1
ATOM 730 O O . ALA A 1 95 ? -4.819 -12.629 1.533 1.00 88.81 95 ALA A O 1
ATOM 731 N N . ILE A 1 96 ? -6.529 -14.061 1.225 1.00 86.19 96 ILE A N 1
ATOM 732 C CA . ILE A 1 96 ? -6.221 -14.952 2.349 1.00 86.19 96 ILE A CA 1
ATOM 733 C C . ILE A 1 96 ? -5.674 -16.255 1.759 1.00 86.19 96 ILE A C 1
ATOM 735 O O . ILE A 1 96 ? -6.322 -16.852 0.897 1.00 86.19 96 ILE A O 1
ATOM 739 N N . LEU A 1 97 ? -4.473 -16.646 2.191 1.00 79.88 97 LEU A N 1
ATOM 740 C CA . LEU A 1 97 ? -3.750 -17.842 1.739 1.00 79.88 97 LEU A CA 1
ATOM 741 C C . LEU A 1 97 ? -3.949 -19.017 2.699 1.00 79.88 97 LEU A C 1
ATOM 743 O O . LEU A 1 97 ? -3.899 -18.780 3.927 1.00 79.88 97 LEU A O 1
#